Protein AF-A0A519QZ39-F1 (afdb_monomer_lite)

Secondary structure (DSSP, 8-state):
-------EETTEEB----EEESSTTSSGGGTS-SSHHHHHTEE-EEE-----TTT-------EEESSEE--HHHHHHHTS--HHHHH--TT-SS-B-STTHHHH--EETTEE--EEEEEE-SSTTEEEEE-TT--EEEEEEESSSSS---EEE-EE-EE---

Foldseek 3Di:
DFDFQFQDDPFKTKGWAKDFDPDDPDPCPVVDDPDPVQVVQQDKDWADQCAQQVQRHHGDDIDIDSKFFAAPVRLCPRQDPPPVCSNDVDPPDFWDDDPSQVSQWHDDPNATWKEFGSHAANDNQFGWIQGSSSIGRRNGDGVDDPPHDGGIYIMITIGGPD

Structure (mmCIF, N/CA/C/O backbone):
data_AF-A0A519QZ39-F1
#
_entry.id   AF-A0A519QZ39-F1
#
loop_
_atom_site.group_PDB
_atom_site.id
_atom_site.type_symbol
_atom_site.label_atom_id
_atom_site.label_alt_id
_atom_site.label_comp_id
_atom_site.label_asym_id
_atom_site.label_entity_id
_atom_site.label_seq_id
_atom_sit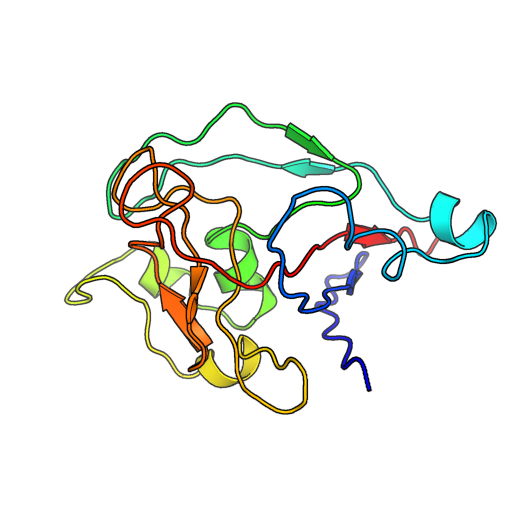e.pdbx_PDB_ins_code
_atom_site.Cartn_x
_atom_site.Cartn_y
_atom_site.Cartn_z
_atom_site.occupancy
_atom_site.B_iso_or_equiv
_atom_site.auth_seq_id
_atom_site.auth_comp_id
_atom_site.auth_asym_id
_atom_site.auth_atom_id
_atom_site.pdbx_PDB_model_num
ATOM 1 N N . MET A 1 1 ? -13.665 -18.867 1.106 1.00 26.75 1 MET A N 1
ATOM 2 C CA . MET A 1 1 ? -13.008 -19.044 2.419 1.00 26.75 1 MET A CA 1
ATOM 3 C C . MET A 1 1 ? -12.045 -17.879 2.610 1.00 26.75 1 MET A C 1
ATOM 5 O O . MET A 1 1 ? -11.097 -17.764 1.843 1.00 26.75 1 MET A O 1
ATOM 9 N N . TYR A 1 2 ? -12.358 -16.951 3.517 1.00 28.66 2 TYR A N 1
ATOM 10 C CA . TYR A 1 2 ? -11.566 -15.738 3.740 1.00 28.66 2 TYR A CA 1
ATOM 11 C C . TYR A 1 2 ? -10.247 -16.119 4.423 1.00 28.66 2 TYR A C 1
ATOM 13 O O . TYR A 1 2 ? -10.259 -16.629 5.539 1.00 28.66 2 TYR A O 1
ATOM 21 N N . ARG A 1 3 ? -9.110 -15.943 3.739 1.00 28.89 3 ARG A N 1
ATOM 22 C CA . ARG A 1 3 ? -7.790 -16.112 4.360 1.00 28.89 3 ARG A CA 1
ATOM 23 C C . ARG A 1 3 ? -7.435 -14.812 5.072 1.00 28.89 3 ARG A C 1
ATOM 25 O O . ARG A 1 3 ? -7.145 -13.813 4.421 1.00 28.89 3 ARG A O 1
ATOM 32 N N . TYR A 1 4 ? -7.497 -14.834 6.399 1.00 36.38 4 TYR A N 1
ATOM 33 C CA . TYR A 1 4 ? -6.949 -13.776 7.237 1.00 36.38 4 TYR A CA 1
ATOM 34 C C . TYR A 1 4 ? -5.428 -13.802 7.105 1.00 36.38 4 TYR A C 1
ATOM 36 O O . TYR A 1 4 ? -4.811 -14.849 7.283 1.00 36.38 4 TYR A O 1
ATOM 44 N N . GLN A 1 5 ? -4.829 -12.661 6.785 1.00 42.69 5 GLN A N 1
ATOM 45 C CA . GLN A 1 5 ? -3.386 -12.488 6.872 1.00 42.69 5 GLN A CA 1
ATOM 46 C C . GLN A 1 5 ? -3.143 -11.490 7.991 1.00 42.69 5 GLN A C 1
ATOM 48 O O . GLN A 1 5 ? -3.374 -10.294 7.822 1.00 42.69 5 GLN A O 1
ATOM 53 N N . ALA A 1 6 ? -2.802 -12.034 9.155 1.00 40.59 6 ALA A N 1
ATOM 54 C CA . ALA A 1 6 ? -2.455 -11.278 10.339 1.00 40.59 6 ALA A CA 1
ATOM 55 C C . ALA A 1 6 ? -0.980 -10.889 10.239 1.00 40.59 6 ALA A C 1
ATOM 57 O O . ALA A 1 6 ? -0.111 -11.757 10.255 1.00 40.59 6 ALA A O 1
ATOM 58 N N . PHE A 1 7 ? -0.698 -9.593 10.138 1.00 43.94 7 PHE A N 1
ATOM 59 C CA . PHE A 1 7 ? 0.591 -9.074 10.579 1.00 43.94 7 PHE A CA 1
ATOM 60 C C . PHE A 1 7 ? 0.476 -8.801 12.076 1.00 43.94 7 PHE A C 1
ATOM 62 O O . PHE A 1 7 ? -0.359 -7.997 12.499 1.00 43.94 7 PHE A O 1
ATOM 69 N N . THR A 1 8 ? 1.259 -9.527 12.865 1.00 38.72 8 THR A N 1
ATOM 70 C CA . THR A 1 8 ? 1.384 -9.350 14.311 1.00 38.72 8 THR A CA 1
ATOM 71 C C . THR A 1 8 ? 2.668 -8.587 14.598 1.00 38.72 8 THR A C 1
ATOM 73 O O . THR A 1 8 ? 3.756 -9.131 14.430 1.00 38.72 8 THR A O 1
ATOM 76 N N . ASN A 1 9 ? 2.542 -7.348 15.067 1.00 36.69 9 ASN A N 1
ATOM 77 C CA . ASN A 1 9 ? 3.573 -6.734 15.907 1.00 36.69 9 ASN A CA 1
ATOM 78 C C . ASN A 1 9 ? 3.072 -6.794 17.361 1.00 36.69 9 ASN A C 1
ATOM 80 O O . ASN A 1 9 ? 1.873 -6.983 17.564 1.00 36.69 9 ASN A O 1
ATOM 84 N N . SER A 1 10 ? 3.960 -6.673 18.348 1.00 37.91 10 SER A N 1
ATOM 85 C CA . SER A 1 10 ? 3.841 -7.084 19.763 1.00 37.91 10 SER A CA 1
ATOM 86 C C . SER A 1 10 ? 2.544 -6.745 20.523 1.00 37.91 10 SER A C 1
ATOM 88 O O . SER A 1 10 ? 2.352 -7.274 21.612 1.00 37.91 10 SER A O 1
ATOM 90 N N . LEU A 1 11 ? 1.640 -5.923 19.973 1.00 32.03 11 LEU A N 1
ATOM 91 C CA . LEU A 1 11 ? 0.342 -5.569 20.558 1.00 32.03 11 LEU A CA 1
ATOM 92 C C . LEU A 1 11 ? -0.831 -5.448 19.556 1.00 32.03 11 LEU A C 1
ATOM 94 O O . LEU A 1 11 ? -1.903 -5.002 19.961 1.00 32.03 11 LEU A O 1
ATOM 98 N N . LYS A 1 12 ? -0.678 -5.760 18.253 1.00 30.84 12 LYS A N 1
ATOM 99 C CA . LYS A 1 12 ? -1.738 -5.478 17.259 1.00 30.84 12 LYS A CA 1
ATOM 100 C C . LYS A 1 12 ? -1.788 -6.460 16.074 1.00 30.84 12 LYS A C 1
ATOM 102 O O . LYS A 1 12 ? -0.751 -6.855 15.552 1.00 30.84 12 LYS A O 1
ATOM 107 N N . THR A 1 13 ? -3.005 -6.801 15.624 1.00 37.31 13 THR A N 1
ATOM 108 C CA . THR A 1 13 ? -3.283 -7.629 14.427 1.00 37.31 13 THR A CA 1
ATOM 109 C C . THR A 1 13 ? -4.041 -6.825 13.375 1.00 37.31 13 THR A C 1
ATOM 111 O O . THR A 1 13 ? -5.074 -6.238 13.695 1.00 37.31 13 THR A O 1
ATOM 114 N N . ILE A 1 14 ? -3.568 -6.843 12.126 1.00 40.22 14 ILE A N 1
ATOM 115 C CA . ILE A 1 14 ? -4.312 -6.331 10.968 1.00 40.22 14 ILE A CA 1
ATOM 116 C C . ILE A 1 14 ? -5.184 -7.435 10.355 1.00 40.22 14 ILE A C 1
ATOM 118 O O . ILE A 1 14 ? -4.691 -8.486 9.951 1.00 40.22 14 ILE A O 1
ATOM 122 N N . CYS A 1 15 ? -6.493 -7.206 10.256 1.00 45.22 15 CYS A N 1
ATOM 123 C CA . CYS A 1 15 ? -7.402 -8.068 9.494 1.00 45.22 15 CYS A CA 1
ATOM 124 C C . CYS A 1 15 ? -7.683 -7.433 8.136 1.00 45.22 15 CYS A C 1
ATOM 126 O O . CYS A 1 15 ? -7.937 -6.237 8.078 1.00 45.22 15 CYS A O 1
ATOM 128 N N . SER A 1 16 ? -7.658 -8.208 7.047 1.00 41.50 16 SER A N 1
ATOM 129 C CA . SER A 1 16 ? -7.882 -7.656 5.711 1.00 41.50 16 SER A CA 1
ATOM 130 C C . SER A 1 16 ? -8.617 -8.610 4.766 1.00 41.50 16 SER A C 1
ATOM 132 O O . SER A 1 16 ? -8.259 -9.780 4.666 1.00 41.50 16 SER A O 1
ATOM 134 N N . VAL A 1 17 ? -9.670 -8.130 4.087 1.00 44.53 17 VAL A N 1
ATOM 135 C CA . VAL A 1 17 ? -10.524 -8.941 3.190 1.00 44.53 17 VAL A CA 1
ATOM 136 C C . VAL A 1 17 ? -10.717 -8.245 1.849 1.00 44.53 17 VAL A C 1
ATOM 138 O O . VAL A 1 17 ? -11.106 -7.082 1.796 1.00 44.53 17 VAL A O 1
ATOM 141 N N . THR A 1 18 ? -10.475 -8.976 0.762 1.00 41.31 18 THR A N 1
ATOM 142 C CA . THR A 1 18 ? -10.685 -8.511 -0.614 1.00 41.31 18 THR A CA 1
ATOM 143 C C . THR A 1 18 ? -12.162 -8.465 -0.955 1.00 41.31 18 THR A C 1
ATOM 145 O O . THR A 1 18 ? -12.872 -9.464 -0.847 1.00 41.31 18 THR A O 1
ATOM 148 N N . THR A 1 19 ? -12.616 -7.315 -1.431 1.00 41.97 19 THR A N 1
ATOM 149 C CA . THR A 1 19 ? -13.993 -7.115 -1.878 1.00 41.97 19 THR A CA 1
ATOM 150 C C . THR A 1 19 ? -14.021 -6.247 -3.128 1.00 41.97 19 THR A C 1
ATOM 152 O O . THR A 1 19 ? -13.349 -5.222 -3.180 1.00 41.97 19 THR A O 1
ATOM 155 N N . VAL A 1 20 ? -14.766 -6.645 -4.159 1.00 39.00 20 VAL A N 1
ATOM 156 C CA . VAL A 1 20 ? -14.941 -5.825 -5.368 1.00 39.00 20 VAL A CA 1
ATOM 157 C C . VAL A 1 20 ? -15.962 -4.730 -5.062 1.00 39.00 20 VAL A C 1
ATOM 159 O O . VAL A 1 20 ? -17.061 -5.027 -4.600 1.00 39.00 20 VAL A O 1
ATOM 162 N N . CYS A 1 21 ? -15.604 -3.464 -5.289 1.00 41.59 21 CYS A N 1
ATOM 163 C CA . CYS A 1 21 ? -16.462 -2.328 -4.959 1.00 41.59 21 CYS A CA 1
ATOM 164 C C . CYS A 1 21 ? -16.835 -1.538 -6.222 1.00 41.59 21 CYS A C 1
ATOM 166 O O . CYS A 1 21 ? -15.987 -0.881 -6.827 1.00 41.59 21 CYS A O 1
ATOM 168 N N . THR A 1 22 ? -18.112 -1.585 -6.615 1.00 37.72 22 THR A N 1
ATOM 169 C CA . THR A 1 22 ? -18.715 -0.677 -7.612 1.00 37.72 22 THR A CA 1
ATOM 170 C C . THR A 1 22 ? -19.378 0.548 -6.967 1.00 37.72 22 THR A C 1
ATOM 172 O O . THR A 1 22 ? -19.541 1.563 -7.645 1.00 37.72 22 THR A O 1
ATOM 175 N N . THR A 1 23 ? -19.673 0.516 -5.660 1.00 34.16 23 THR A N 1
ATOM 176 C CA . THR A 1 23 ? -20.186 1.647 -4.864 1.00 34.16 23 THR A CA 1
ATOM 177 C C . THR A 1 23 ? -19.770 1.537 -3.389 1.00 34.16 23 THR A C 1
ATOM 179 O O . THR A 1 23 ? -19.870 0.486 -2.762 1.00 34.16 23 THR A O 1
ATOM 182 N N . GLN A 1 24 ? -19.321 2.665 -2.830 1.00 41.09 24 GLN A N 1
ATOM 183 C CA . GLN A 1 24 ? -18.634 2.841 -1.537 1.00 41.09 24 GLN A CA 1
ATOM 184 C C . GLN A 1 24 ? -19.364 2.301 -0.285 1.00 41.09 24 GLN A C 1
ATOM 186 O O . GLN A 1 24 ? -18.758 2.222 0.779 1.00 41.09 24 GLN A O 1
ATOM 191 N N . SER A 1 25 ? -20.646 1.938 -0.376 1.00 32.47 25 SER A N 1
ATOM 192 C CA . SER A 1 25 ? -21.514 1.686 0.784 1.00 32.47 25 SER A CA 1
ATOM 193 C C . SER A 1 25 ? -21.834 0.213 1.066 1.00 32.47 25 SER A C 1
ATOM 195 O O . SER A 1 25 ? -22.210 -0.116 2.191 1.00 32.47 25 SER A O 1
ATOM 197 N N . MET A 1 26 ? -21.701 -0.697 0.095 1.00 29.81 26 MET A N 1
ATOM 198 C CA . MET A 1 26 ? -22.342 -2.022 0.200 1.00 29.81 26 MET A CA 1
ATOM 199 C C . MET A 1 26 ? -21.486 -3.132 0.826 1.00 29.81 26 MET A C 1
ATOM 201 O O . MET A 1 26 ? -21.979 -4.226 1.079 1.00 29.81 26 MET A O 1
ATOM 205 N N . VAL A 1 27 ? -20.213 -2.865 1.107 1.00 40.97 27 VAL A N 1
ATOM 206 C CA . VAL A 1 27 ? -19.217 -3.937 1.242 1.00 40.97 27 VAL A CA 1
ATOM 207 C C . VAL A 1 27 ? -1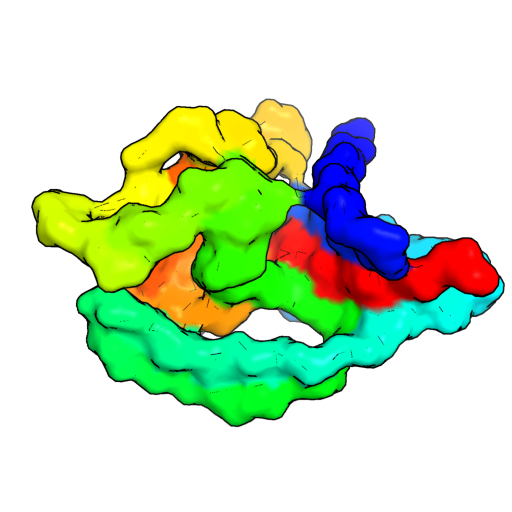8.651 -4.105 2.658 1.00 40.97 27 VAL A C 1
ATOM 209 O O . VAL A 1 27 ? -18.192 -5.185 3.018 1.00 40.97 27 VAL A O 1
ATOM 212 N N . LEU A 1 28 ? -18.753 -3.088 3.515 1.00 41.06 28 LEU A N 1
ATOM 213 C CA . LEU A 1 28 ? -18.216 -3.175 4.877 1.00 41.06 28 LEU A CA 1
ATOM 214 C C . LEU A 1 28 ? -19.081 -4.043 5.810 1.00 41.06 28 LEU A C 1
ATOM 216 O O . LEU A 1 28 ? -18.552 -4.623 6.749 1.00 41.06 28 LEU A O 1
ATOM 220 N N . LYS A 1 29 ? -20.390 -4.197 5.548 1.00 36.06 29 LYS A N 1
ATOM 221 C CA . LYS A 1 29 ? -21.330 -4.892 6.457 1.00 36.06 29 LYS A CA 1
ATOM 222 C C . LYS A 1 29 ? -20.959 -6.351 6.761 1.00 36.06 29 LYS A C 1
ATOM 224 O O . LYS A 1 29 ? -21.182 -6.787 7.882 1.00 36.06 29 LYS A O 1
ATOM 229 N N . ASN A 1 30 ? -20.344 -7.065 5.816 1.00 45.38 30 ASN A N 1
ATOM 230 C CA . ASN A 1 30 ? -19.933 -8.465 6.000 1.00 45.38 30 ASN A CA 1
ATOM 231 C C . ASN A 1 30 ? -18.522 -8.627 6.597 1.00 45.38 30 ASN A C 1
ATOM 233 O O . ASN A 1 30 ? -18.075 -9.753 6.792 1.00 45.38 30 ASN A O 1
ATOM 237 N N . PHE A 1 31 ? -17.811 -7.523 6.849 1.00 53.41 31 PHE A N 1
ATOM 238 C CA . PHE A 1 31 ? -16.444 -7.516 7.379 1.00 53.41 31 PHE A CA 1
ATOM 239 C C . PHE A 1 31 ? -16.392 -7.280 8.894 1.00 53.41 31 PHE A C 1
ATOM 241 O O . PHE A 1 31 ? -15.359 -7.503 9.522 1.00 53.41 31 PHE A O 1
ATOM 248 N N . PHE A 1 32 ? -17.494 -6.822 9.488 1.00 55.97 32 PHE A N 1
ATOM 249 C CA . PHE A 1 32 ? -17.524 -6.514 10.907 1.00 55.97 32 PHE A CA 1
ATOM 250 C C . PHE A 1 32 ? -17.690 -7.770 11.754 1.00 55.97 32 PHE A C 1
ATOM 252 O O . PHE A 1 32 ? -18.485 -8.648 11.406 1.00 55.97 32 PHE A O 1
ATOM 259 N N . PRO A 1 33 ? -17.046 -7.800 12.928 1.00 58.25 33 PRO A N 1
ATOM 260 C CA . PRO A 1 33 ? -17.512 -8.651 14.000 1.00 58.25 33 PRO A CA 1
ATOM 261 C C . PRO A 1 33 ? -18.989 -8.343 14.258 1.00 58.25 33 PRO A C 1
ATOM 263 O O . PRO A 1 33 ? -19.376 -7.181 14.414 1.00 58.25 33 PRO A O 1
ATOM 266 N N . TYR A 1 34 ? -19.842 -9.362 14.227 1.00 59.50 34 TYR A N 1
ATOM 267 C CA . TYR A 1 34 ? -21.281 -9.159 14.404 1.00 59.50 34 TYR A CA 1
ATOM 268 C C . TYR A 1 34 ? -21.627 -8.869 15.863 1.00 59.50 34 TYR A C 1
ATOM 270 O O . TYR A 1 34 ? -22.632 -8.208 16.133 1.00 59.50 34 TYR A O 1
ATOM 278 N N . ARG A 1 35 ? -20.780 -9.315 16.798 1.00 68.62 35 ARG A N 1
ATOM 279 C CA . ARG A 1 35 ? -21.007 -9.131 18.224 1.00 68.62 35 ARG A CA 1
ATOM 280 C C . ARG A 1 35 ? -20.461 -7.786 18.709 1.00 68.62 35 ARG A C 1
ATOM 282 O O . ARG A 1 35 ? -19.410 -7.310 18.279 1.00 68.62 35 ARG A O 1
ATOM 289 N N . GLN A 1 36 ? -21.210 -7.152 19.606 1.00 73.06 36 GLN A N 1
ATOM 290 C CA . GLN A 1 36 ? -20.909 -5.809 20.105 1.00 73.06 36 GLN A CA 1
ATOM 291 C C . GLN A 1 36 ? -19.606 -5.757 20.923 1.00 73.06 36 GLN A C 1
ATOM 293 O O . GLN A 1 36 ? -18.886 -4.763 20.861 1.00 73.06 36 GLN A O 1
ATOM 298 N N . ASP A 1 37 ? -19.285 -6.836 21.638 1.00 76.12 37 ASP A N 1
ATOM 299 C CA . ASP A 1 37 ? -18.037 -7.024 22.387 1.00 76.12 37 ASP A CA 1
ATOM 300 C C . ASP A 1 37 ? -16.810 -7.068 21.467 1.00 76.12 37 ASP A C 1
ATOM 302 O O . ASP A 1 37 ? -15.777 -6.484 21.779 1.00 76.12 37 ASP A O 1
ATOM 306 N N . GLU A 1 38 ? -16.922 -7.699 20.302 1.00 73.81 38 GLU A N 1
ATOM 307 C CA . GLU A 1 38 ? -15.846 -7.727 19.313 1.00 73.81 38 GLU A CA 1
ATOM 308 C C . GLU A 1 38 ? -15.680 -6.376 18.598 1.00 73.81 38 GLU A C 1
ATOM 310 O O . GLU A 1 38 ? -14.556 -5.948 18.340 1.00 73.81 38 GLU A O 1
ATOM 315 N N . LYS A 1 39 ? -16.779 -5.657 18.325 1.00 77.56 39 LYS A N 1
ATOM 316 C CA . LYS A 1 39 ? -16.709 -4.288 17.781 1.00 77.56 39 LYS A CA 1
ATOM 317 C C . LYS A 1 39 ? -16.036 -3.319 18.749 1.00 77.56 39 LYS A C 1
ATOM 319 O O . LYS A 1 39 ? -15.272 -2.467 18.306 1.00 77.56 39 LYS A O 1
ATOM 324 N N . ALA A 1 40 ? -16.288 -3.463 20.052 1.00 82.88 40 ALA A N 1
ATOM 325 C CA . ALA A 1 40 ? -15.683 -2.628 21.089 1.00 82.88 40 ALA A CA 1
ATOM 326 C C . ALA A 1 40 ? -14.151 -2.769 21.165 1.00 82.88 40 ALA A C 1
ATOM 328 O O . ALA A 1 40 ? -13.477 -1.874 21.668 1.00 82.88 40 ALA A O 1
ATOM 329 N N . LYS A 1 41 ? -13.590 -3.861 20.628 1.00 83.88 41 LYS A N 1
ATOM 330 C CA . LYS A 1 41 ? -12.139 -4.081 20.547 1.00 83.88 41 LYS A CA 1
ATOM 331 C C . LYS A 1 41 ? -11.478 -3.353 19.376 1.00 83.88 41 LYS A C 1
ATOM 333 O O . LYS A 1 41 ? -10.253 -3.297 19.333 1.00 83.88 41 LYS A O 1
ATOM 338 N N . ILE A 1 42 ? -12.239 -2.806 18.425 1.00 84.12 42 ILE A N 1
ATOM 339 C CA . ILE A 1 42 ? -11.671 -2.073 17.288 1.00 84.12 42 ILE A CA 1
ATOM 340 C C . ILE A 1 42 ? -11.259 -0.677 17.744 1.00 84.12 42 ILE A C 1
ATOM 342 O O . ILE A 1 42 ? -12.101 0.170 18.048 1.00 84.12 42 ILE A O 1
ATOM 346 N N . ILE A 1 43 ? -9.957 -0.412 17.736 1.00 86.19 43 ILE A N 1
ATOM 347 C CA . ILE A 1 43 ? -9.428 0.875 18.184 1.00 86.19 43 ILE A CA 1
ATOM 348 C C . ILE A 1 43 ? -9.368 1.892 17.053 1.00 86.19 43 ILE A C 1
ATOM 350 O O . ILE A 1 43 ? -9.189 1.559 15.882 1.00 86.19 43 ILE A O 1
ATOM 354 N N . THR A 1 44 ? -9.486 3.157 17.433 1.00 89.81 44 THR A N 1
ATOM 355 C CA . THR A 1 44 ? -9.247 4.288 16.547 1.00 89.81 44 THR A CA 1
ATOM 356 C C . THR A 1 44 ? -7.749 4.461 16.305 1.00 89.81 44 THR A C 1
ATOM 358 O O . THR A 1 44 ? -6.951 4.366 17.240 1.00 89.81 44 THR A O 1
ATOM 361 N N . VAL A 1 45 ? -7.361 4.768 15.067 1.00 90.06 45 VAL A N 1
ATOM 362 C CA . VAL A 1 45 ? -5.982 5.114 14.713 1.00 90.06 45 VAL A CA 1
ATOM 363 C C . VAL A 1 45 ? -5.891 6.392 13.902 1.00 90.06 45 VAL A C 1
ATOM 365 O O . VAL A 1 45 ? -6.763 6.696 13.093 1.00 90.06 45 VAL A O 1
ATOM 368 N N . THR A 1 46 ? -4.798 7.123 14.107 1.00 95.50 46 THR A N 1
ATOM 369 C CA . THR A 1 46 ? -4.432 8.260 13.264 1.00 95.50 46 THR A CA 1
ATOM 370 C C . THR A 1 46 ? -3.611 7.766 12.077 1.00 95.50 46 THR A C 1
ATOM 372 O O . THR A 1 46 ? -2.479 7.314 12.245 1.00 95.50 46 THR A O 1
ATOM 375 N N . ASN A 1 47 ? -4.173 7.877 10.878 1.00 94.88 47 ASN A N 1
ATOM 376 C CA . ASN A 1 47 ? -3.551 7.483 9.622 1.00 94.88 47 ASN A CA 1
ATOM 377 C C . ASN A 1 47 ? -2.798 8.664 9.007 1.00 94.88 47 ASN A C 1
ATOM 379 O O . ASN A 1 47 ? -3.399 9.675 8.640 1.00 94.88 47 ASN A O 1
ATOM 383 N N . LYS A 1 48 ? -1.477 8.514 8.855 1.00 96.12 48 LYS A N 1
ATOM 384 C CA . LYS A 1 48 ? -0.620 9.518 8.211 1.00 96.12 48 LYS A CA 1
ATOM 385 C C . LYS A 1 48 ? -0.751 9.476 6.699 1.00 96.12 48 LYS A C 1
ATOM 387 O O . LYS A 1 48 ? -0.301 8.510 6.082 1.00 96.12 48 LYS A O 1
ATOM 392 N N . ASN A 1 49 ? -1.342 10.495 6.083 1.00 94.00 49 ASN A N 1
ATOM 393 C CA . ASN A 1 49 ? -1.569 10.529 4.633 1.00 94.00 49 ASN A CA 1
ATOM 394 C C . ASN A 1 49 ? -0.391 11.183 3.906 1.00 94.00 49 ASN A C 1
ATOM 396 O O . ASN A 1 49 ? -0.492 12.286 3.382 1.00 94.00 49 ASN A O 1
ATOM 400 N N . LEU A 1 50 ? 0.736 10.469 3.883 1.00 96.50 50 LEU A N 1
ATOM 401 C CA . LEU A 1 50 ? 1.972 10.928 3.254 1.00 96.50 50 LEU A CA 1
ATOM 402 C C . LEU A 1 50 ? 1.826 11.131 1.740 1.00 96.50 50 LEU A C 1
ATOM 404 O O . LEU A 1 50 ? 1.029 10.472 1.061 1.00 96.50 50 LEU A O 1
ATOM 408 N N . ASP A 1 51 ? 2.658 12.029 1.218 1.00 97.38 51 ASP A N 1
ATOM 409 C CA . ASP A 1 51 ? 2.858 12.209 -0.215 1.00 97.38 51 ASP A CA 1
ATOM 410 C C . ASP A 1 51 ? 3.348 10.909 -0.868 1.00 97.38 51 ASP A C 1
ATOM 412 O O . ASP A 1 51 ? 4.032 10.090 -0.254 1.00 97.38 51 ASP A O 1
ATOM 416 N N . ASN A 1 52 ? 3.060 10.735 -2.158 1.00 97.06 52 ASN A N 1
ATOM 417 C CA . ASN A 1 52 ? 3.690 9.668 -2.926 1.00 97.06 52 ASN A CA 1
ATOM 418 C C . ASN A 1 52 ? 5.163 10.019 -3.163 1.00 97.06 52 ASN A C 1
ATOM 420 O O . ASN A 1 52 ? 5.464 10.941 -3.920 1.00 97.06 52 ASN A O 1
ATOM 424 N N . GLN A 1 53 ? 6.084 9.268 -2.573 1.00 93.19 53 GLN A N 1
ATOM 425 C CA . GLN A 1 53 ? 7.519 9.550 -2.660 1.00 93.19 53 GLN A CA 1
ATOM 426 C C . GLN A 1 53 ? 8.135 9.453 -4.061 1.00 93.19 53 GLN A C 1
ATOM 428 O O . GLN A 1 53 ? 9.129 10.123 -4.328 1.00 93.19 53 GLN A O 1
ATOM 433 N N . TRP A 1 54 ? 7.556 8.682 -4.985 1.00 96.38 54 TRP A N 1
ATOM 434 C CA . TRP A 1 54 ? 8.086 8.580 -6.353 1.00 96.38 54 TRP A CA 1
ATOM 435 C C . TRP A 1 54 ? 7.653 9.745 -7.231 1.00 96.38 54 TRP A C 1
ATOM 437 O O . TRP A 1 54 ? 8.373 10.139 -8.147 1.00 96.38 54 TRP A O 1
ATOM 447 N N . PHE A 1 55 ? 6.468 10.290 -6.962 1.00 94.56 55 PHE A N 1
ATOM 448 C CA . PHE A 1 55 ? 5.814 11.254 -7.847 1.00 94.56 55 PHE A CA 1
ATOM 449 C C . PHE A 1 55 ? 5.589 12.621 -7.214 1.00 94.56 55 PHE A C 1
ATOM 451 O O . PHE A 1 55 ? 5.158 13.548 -7.895 1.00 94.56 55 PHE A O 1
ATOM 458 N N . LYS A 1 56 ? 5.881 12.754 -5.917 1.00 93.31 56 LYS A N 1
ATOM 459 C CA . LYS A 1 56 ? 5.640 13.949 -5.099 1.00 93.31 56 LYS A CA 1
ATOM 460 C C . LYS A 1 56 ? 4.174 14.402 -5.119 1.00 93.31 56 LYS A C 1
ATOM 462 O O . LYS A 1 56 ? 3.870 15.553 -4.799 1.00 93.31 56 LYS A O 1
ATOM 467 N N . THR A 1 57 ? 3.254 13.510 -5.499 1.00 95.81 57 THR A N 1
ATOM 468 C CA . THR A 1 57 ? 1.816 13.766 -5.435 1.00 95.81 57 THR A CA 1
ATOM 469 C C . THR A 1 57 ? 1.439 13.966 -3.986 1.00 95.81 57 THR A C 1
ATOM 471 O O . THR A 1 57 ? 1.674 13.078 -3.165 1.00 95.81 57 THR A O 1
ATOM 474 N N . LYS A 1 58 ? 0.848 15.124 -3.690 1.00 96.81 58 LYS A N 1
ATOM 475 C CA . LYS A 1 58 ? 0.466 15.455 -2.327 1.00 96.81 58 LYS A CA 1
ATOM 476 C C . LYS A 1 58 ? -0.547 14.467 -1.775 1.00 96.81 58 LYS A C 1
ATOM 478 O O . LYS A 1 58 ? -1.536 14.150 -2.443 1.00 96.81 58 LYS A O 1
ATOM 483 N N . GLY A 1 59 ? -0.269 14.001 -0.567 1.00 94.19 59 GLY A N 1
ATOM 484 C CA . GLY A 1 59 ? -1.253 13.340 0.264 1.00 94.19 59 GLY A CA 1
ATOM 485 C C . GLY A 1 59 ? -2.354 14.310 0.689 1.00 94.19 59 GLY A C 1
ATOM 486 O O . GLY A 1 59 ? -2.327 15.507 0.386 1.00 94.19 59 GLY A O 1
ATOM 487 N N . GLY A 1 60 ? -3.365 13.763 1.354 1.00 91.88 60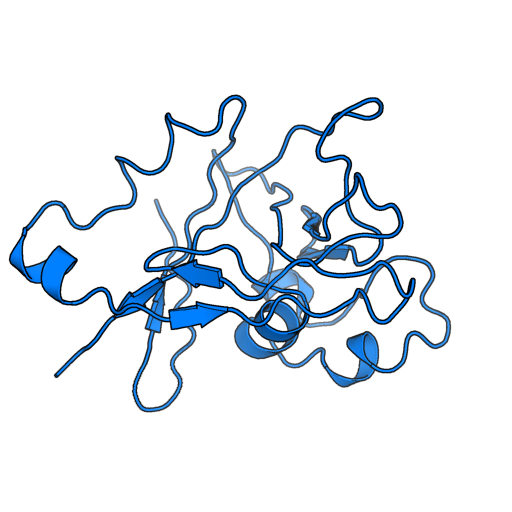 GLY A N 1
ATOM 488 C CA . GLY A 1 60 ? -4.402 14.552 2.011 1.00 91.88 60 GLY A CA 1
ATOM 489 C C . GLY A 1 60 ? -4.043 14.854 3.463 1.00 91.88 60 GLY A C 1
ATOM 490 O O . GLY A 1 60 ? -2.966 14.513 3.940 1.00 91.88 60 GLY A O 1
ATOM 491 N N . ASN A 1 61 ? -4.991 15.447 4.183 1.00 96.12 61 ASN A N 1
ATOM 492 C CA . ASN A 1 61 ? -4.882 15.582 5.632 1.00 96.12 61 ASN A CA 1
ATOM 493 C C . ASN A 1 61 ? -4.849 14.201 6.290 1.00 96.12 61 ASN A C 1
ATOM 495 O O . ASN A 1 61 ? -5.482 13.265 5.796 1.00 96.12 61 ASN A O 1
ATOM 499 N N . ASP A 1 62 ? -4.157 14.092 7.419 1.00 97.06 62 ASP A N 1
ATOM 500 C CA . ASP A 1 62 ? -4.249 12.914 8.276 1.00 97.06 62 ASP A CA 1
ATOM 501 C C . ASP A 1 62 ? -5.705 12.659 8.685 1.00 97.06 62 ASP A C 1
ATOM 503 O O . ASP A 1 62 ? -6.495 13.593 8.854 1.00 97.06 62 ASP A O 1
ATOM 507 N N . THR A 1 63 ? -6.055 11.387 8.841 1.00 93.69 63 THR A N 1
ATOM 508 C CA . THR A 1 63 ? -7.404 10.965 9.230 1.00 93.69 63 THR A CA 1
ATOM 509 C C . THR A 1 63 ? -7.369 10.160 10.516 1.00 93.69 63 THR A C 1
ATOM 511 O O . THR A 1 63 ? -6.333 9.625 10.909 1.00 93.69 63 THR A O 1
ATOM 514 N N . THR A 1 64 ? -8.509 10.084 11.189 1.00 94.56 64 THR A N 1
ATOM 515 C CA . THR A 1 64 ? -8.688 9.310 12.413 1.00 94.56 64 THR A CA 1
ATOM 516 C C . THR A 1 64 ? -9.793 8.299 12.150 1.00 94.56 64 THR A C 1
ATOM 518 O O . THR A 1 64 ? -10.959 8.671 12.054 1.00 94.56 64 THR A O 1
ATOM 521 N N . ASP A 1 65 ? -9.419 7.031 11.990 1.00 89.50 65 ASP A N 1
ATOM 522 C CA . ASP A 1 65 ? -10.312 5.986 11.491 1.00 89.50 65 ASP A CA 1
ATOM 523 C C . ASP A 1 65 ? -10.272 4.744 12.389 1.00 89.50 65 ASP A C 1
ATOM 525 O O . ASP A 1 65 ? -9.235 4.392 12.946 1.00 89.50 65 ASP A O 1
ATOM 529 N N . HIS A 1 66 ? -11.394 4.032 12.493 1.00 86.69 66 HIS A N 1
ATOM 530 C CA . HIS A 1 66 ? -11.415 2.665 13.036 1.00 86.69 66 HIS A CA 1
ATOM 531 C C . HIS A 1 66 ? -11.056 1.625 11.970 1.00 86.69 66 HIS A C 1
ATOM 533 O O . HIS A 1 66 ? -10.467 0.590 12.269 1.00 86.69 66 HIS A O 1
ATOM 539 N N . ILE A 1 67 ? -11.436 1.901 10.719 1.00 84.88 67 ILE A N 1
ATOM 540 C CA . ILE A 1 67 ? -11.196 1.050 9.555 1.00 84.88 67 ILE A CA 1
ATOM 541 C C . ILE A 1 67 ? -10.613 1.918 8.454 1.00 84.88 67 ILE A C 1
ATOM 543 O O . ILE A 1 67 ? -11.169 2.960 8.122 1.00 84.88 67 ILE A O 1
ATOM 547 N N . PHE A 1 68 ? -9.525 1.460 7.858 1.00 88.25 68 PHE A N 1
ATOM 548 C CA . PHE A 1 68 ? -8.768 2.214 6.870 1.00 88.25 68 PHE A CA 1
ATOM 549 C C . PHE A 1 68 ? -8.289 1.305 5.736 1.00 88.25 68 PHE A C 1
ATOM 551 O O . PHE A 1 68 ? -8.415 0.085 5.798 1.00 88.25 68 PHE A O 1
ATOM 558 N N . LEU A 1 69 ? -7.770 1.893 4.660 1.00 91.75 69 LEU A N 1
ATOM 559 C CA . LEU A 1 69 ? -6.985 1.157 3.665 1.00 91.75 69 LEU A CA 1
ATOM 560 C C . LEU A 1 69 ? -5.507 1.323 3.991 1.00 91.75 69 LEU A C 1
ATOM 562 O O . LEU A 1 69 ? -5.107 2.371 4.485 1.00 91.75 69 LEU A O 1
ATOM 566 N N . LEU A 1 70 ? -4.691 0.337 3.648 1.00 94.19 70 LEU A N 1
ATOM 567 C CA . LEU A 1 70 ? -3.250 0.449 3.847 1.00 94.19 70 LEU A CA 1
ATOM 568 C C . LEU A 1 70 ? -2.626 1.513 2.945 1.00 94.19 70 LEU A C 1
ATOM 570 O O . LEU A 1 70 ? -3.099 1.766 1.838 1.00 94.19 70 LEU A O 1
ATOM 574 N N . SER A 1 71 ? -1.564 2.141 3.422 1.00 96.69 71 SER A N 1
ATOM 575 C CA . SER A 1 71 ? -0.663 3.009 2.666 1.00 96.69 71 SER A CA 1
ATOM 576 C C . SER A 1 71 ? 0.454 2.207 1.999 1.00 96.69 71 SER A C 1
ATOM 578 O O . SER A 1 71 ? 0.581 1.001 2.199 1.00 96.69 71 SER A O 1
ATOM 580 N N . LEU A 1 72 ? 1.266 2.885 1.186 1.00 97.88 72 LEU A N 1
ATOM 581 C CA . LEU A 1 72 ? 2.492 2.324 0.620 1.00 97.88 72 LEU A CA 1
ATOM 582 C C . LEU A 1 72 ? 3.464 1.854 1.710 1.00 97.88 72 LEU A C 1
ATOM 584 O O . LEU A 1 72 ? 3.932 0.726 1.618 1.00 97.88 72 LEU A O 1
ATOM 588 N N . GLU A 1 73 ? 3.704 2.672 2.740 1.00 97.19 73 GLU A N 1
ATOM 589 C CA . GLU A 1 73 ? 4.567 2.312 3.878 1.00 97.19 73 GLU A CA 1
ATOM 590 C C . GLU A 1 73 ? 4.048 1.049 4.576 1.00 97.19 73 GLU A C 1
ATOM 592 O O . GLU A 1 73 ? 4.747 0.046 4.664 1.00 97.19 73 GLU A O 1
ATOM 597 N N . GLU A 1 74 ? 2.773 1.050 4.978 1.00 96.06 74 GLU A N 1
ATOM 598 C CA . GLU A 1 74 ? 2.172 -0.080 5.698 1.00 96.06 74 GLU A CA 1
ATOM 599 C C . GLU A 1 74 ? 2.176 -1.364 4.857 1.00 96.06 74 GLU A C 1
ATOM 601 O O . GLU A 1 74 ? 2.388 -2.449 5.388 1.00 96.06 74 GLU A O 1
ATOM 606 N N . VAL A 1 75 ? 1.965 -1.285 3.536 1.00 95.69 75 VAL A N 1
ATOM 607 C CA . VAL A 1 75 ? 1.996 -2.488 2.689 1.00 95.69 75 VAL A CA 1
ATOM 608 C C . VAL A 1 75 ? 3.412 -3.028 2.485 1.00 95.69 75 VAL A C 1
ATOM 610 O O . VAL A 1 75 ? 3.577 -4.242 2.357 1.00 95.69 75 VAL A O 1
ATOM 613 N N . CYS A 1 76 ? 4.408 -2.139 2.451 1.00 96.56 76 CYS A N 1
ATOM 614 C CA . CYS A 1 76 ? 5.823 -2.484 2.326 1.00 96.56 76 CYS A CA 1
ATOM 615 C C . CYS A 1 76 ? 6.444 -2.908 3.661 1.00 96.56 76 CYS A C 1
ATOM 617 O O . CYS A 1 76 ? 7.545 -3.442 3.659 1.00 96.56 76 CYS A O 1
ATOM 619 N N . GLU A 1 77 ? 5.747 -2.702 4.778 1.00 94.38 77 GLU A N 1
ATOM 620 C CA . GLU A 1 77 ? 6.117 -3.217 6.095 1.00 94.38 77 GLU A CA 1
ATOM 621 C C . GLU A 1 77 ? 5.401 -4.547 6.390 1.00 94.38 77 GLU A C 1
ATOM 623 O O . GLU A 1 77 ? 6.030 -5.550 6.725 1.00 94.38 77 GLU A O 1
ATOM 628 N N . TYR A 1 78 ? 4.074 -4.591 6.228 1.00 91.69 78 TYR A N 1
ATOM 629 C CA . TYR A 1 78 ? 3.254 -5.696 6.743 1.00 91.69 78 TYR A CA 1
ATOM 630 C C . TYR A 1 78 ? 3.243 -6.944 5.863 1.00 91.69 78 TYR A C 1
ATOM 632 O O . TYR A 1 78 ? 2.889 -8.025 6.331 1.00 91.69 78 TYR A O 1
ATOM 640 N N . PHE A 1 79 ? 3.601 -6.822 4.585 1.00 90.75 79 PHE A N 1
ATOM 641 C CA . PHE A 1 79 ? 3.589 -7.946 3.643 1.00 90.75 79 PHE A CA 1
ATOM 642 C C . PHE A 1 79 ? 4.991 -8.344 3.178 1.00 90.75 79 PHE A C 1
ATOM 644 O O . PHE A 1 79 ? 5.141 -8.925 2.104 1.00 90.75 79 PHE A O 1
ATOM 651 N N . GLY A 1 80 ? 5.994 -8.075 4.013 1.00 91.12 80 GLY A N 1
ATOM 652 C CA . GLY A 1 80 ? 7.407 -8.306 3.730 1.00 91.12 80 GLY A CA 1
ATOM 653 C C . GLY A 1 80 ? 8.119 -7.008 3.366 1.00 91.12 80 GLY A C 1
ATOM 654 O O . GLY A 1 80 ? 7.571 -6.179 2.633 1.00 91.12 80 GLY A O 1
ATOM 655 N N . ASP A 1 81 ? 9.332 -6.848 3.898 1.00 94.81 81 ASP A N 1
ATOM 656 C CA . ASP A 1 81 ? 10.081 -5.595 3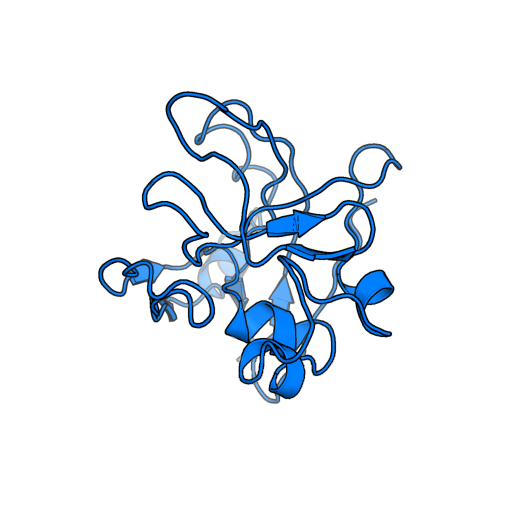.834 1.00 94.81 81 ASP A CA 1
ATOM 657 C C . ASP A 1 81 ? 10.415 -5.218 2.387 1.00 94.81 81 ASP A C 1
ATOM 659 O O . ASP A 1 81 ? 11.212 -5.862 1.706 1.00 94.81 81 ASP A O 1
ATOM 663 N N . SER A 1 82 ? 9.758 -4.162 1.919 1.00 96.38 82 SER A N 1
ATOM 664 C CA . SER A 1 82 ? 9.974 -3.553 0.606 1.00 96.38 82 SER A CA 1
ATOM 665 C C . SER A 1 82 ? 10.353 -2.069 0.743 1.00 96.38 82 SER A C 1
ATOM 667 O O . SER A 1 82 ? 10.346 -1.329 -0.246 1.00 96.38 82 SER A O 1
ATOM 669 N N . GLN A 1 83 ? 10.694 -1.620 1.960 1.00 96.25 83 GLN A N 1
ATOM 670 C CA . GLN A 1 83 ? 10.872 -0.207 2.304 1.00 96.25 83 GLN A CA 1
ATOM 671 C C . GLN A 1 83 ? 12.020 0.426 1.518 1.00 96.25 83 GLN A C 1
ATOM 673 O O . GLN A 1 83 ? 11.867 1.517 0.975 1.00 96.25 83 GLN A O 1
ATOM 678 N N . THR A 1 84 ? 13.155 -0.261 1.359 1.00 95.81 84 THR A N 1
ATOM 679 C CA . THR A 1 84 ? 14.278 0.279 0.573 1.00 95.81 84 THR A CA 1
ATOM 680 C C . THR A 1 84 ? 13.890 0.549 -0.881 1.00 95.81 84 THR A C 1
ATOM 682 O O . THR A 1 84 ? 14.247 1.596 -1.416 1.00 95.81 84 THR A O 1
ATOM 685 N N . ARG A 1 85 ? 13.131 -0.353 -1.518 1.00 96.12 85 ARG A N 1
ATOM 686 C CA . ARG A 1 85 ? 12.655 -0.172 -2.901 1.00 96.12 85 ARG A CA 1
ATOM 687 C C . ARG A 1 85 ? 11.604 0.938 -2.989 1.00 96.12 85 ARG A C 1
ATOM 689 O O . ARG A 1 85 ? 11.583 1.698 -3.950 1.00 96.12 85 ARG A O 1
ATOM 696 N N . LEU A 1 86 ? 10.763 1.077 -1.965 1.00 97.00 86 LEU A N 1
ATOM 697 C CA . LEU A 1 86 ? 9.816 2.181 -1.868 1.00 97.00 86 LEU A CA 1
ATOM 698 C C . LEU A 1 86 ? 10.565 3.525 -1.758 1.00 97.00 86 LEU A C 1
ATOM 700 O O . LEU A 1 86 ? 10.291 4.445 -2.527 1.00 97.00 86 LEU A O 1
ATOM 704 N N . HIS A 1 87 ? 11.559 3.651 -0.877 1.00 95.88 87 HIS A N 1
ATOM 705 C CA . HIS A 1 87 ? 12.325 4.893 -0.638 1.00 95.88 87 HIS A CA 1
ATOM 706 C C . HIS A 1 87 ? 13.370 5.210 -1.708 1.00 95.88 87 HIS A C 1
ATOM 708 O O . HIS A 1 87 ? 13.686 6.379 -1.929 1.00 95.88 87 HIS A O 1
ATOM 714 N N . ASN A 1 88 ? 13.836 4.206 -2.446 1.00 93.69 88 ASN A N 1
ATOM 715 C CA . ASN A 1 88 ? 14.743 4.373 -3.570 1.00 93.69 88 ASN A CA 1
ATOM 716 C C . ASN A 1 88 ? 14.176 3.708 -4.828 1.00 93.69 88 ASN A C 1
ATOM 718 O O . ASN A 1 88 ? 14.405 2.527 -5.085 1.00 93.69 88 ASN A O 1
ATOM 722 N N . LYS A 1 89 ? 13.497 4.514 -5.652 1.00 90.69 89 LYS A N 1
ATOM 723 C CA . LYS A 1 89 ? 12.925 4.081 -6.934 1.00 90.69 89 LYS A CA 1
ATOM 724 C C . LYS A 1 89 ? 13.963 3.421 -7.855 1.00 90.69 89 LYS A C 1
ATOM 726 O O . LYS A 1 89 ? 13.603 2.548 -8.640 1.00 90.69 89 LYS A O 1
ATOM 731 N N . GLY A 1 90 ? 15.236 3.833 -7.808 1.00 89.25 90 GLY A N 1
ATOM 732 C CA . GLY A 1 90 ? 16.281 3.331 -8.707 1.00 89.25 90 GLY A CA 1
ATOM 733 C C . GLY A 1 90 ? 15.822 3.273 -10.174 1.00 89.25 90 GLY A C 1
ATOM 734 O O . GLY A 1 90 ? 15.276 4.241 -10.708 1.00 89.25 90 GLY A O 1
ATOM 735 N N . ASN A 1 91 ? 15.980 2.101 -10.801 1.00 88.56 91 ASN A N 1
ATOM 736 C CA . ASN A 1 91 ? 15.559 1.830 -12.184 1.00 88.56 91 ASN A CA 1
ATOM 737 C C . ASN A 1 91 ? 14.082 1.407 -12.325 1.00 88.56 91 ASN A C 1
ATOM 739 O O . ASN A 1 91 ? 13.620 1.148 -13.437 1.00 88.56 91 ASN A O 1
ATOM 743 N N . GLN A 1 92 ? 13.321 1.322 -11.230 1.00 89.56 92 GLN A N 1
ATOM 744 C CA . GLN A 1 92 ? 11.913 0.928 -11.277 1.00 89.56 92 GLN A CA 1
ATOM 745 C C . GLN A 1 92 ? 11.109 1.979 -12.028 1.00 89.56 92 GLN A C 1
ATOM 747 O O . GLN A 1 92 ? 11.261 3.177 -11.794 1.00 89.56 92 GLN A O 1
ATOM 752 N N . THR A 1 93 ? 10.233 1.564 -12.940 1.00 86.88 93 THR A N 1
ATOM 753 C CA . THR A 1 93 ? 9.467 2.533 -13.730 1.00 86.88 93 THR A CA 1
ATOM 754 C C . THR A 1 93 ? 8.259 3.042 -12.943 1.00 86.88 93 THR A C 1
ATOM 756 O O . THR A 1 93 ? 8.159 4.241 -12.691 1.00 86.88 93 THR A O 1
ATOM 759 N N . TRP A 1 94 ? 7.370 2.137 -12.510 1.00 94.38 94 TRP A N 1
ATOM 760 C CA . TRP A 1 94 ? 6.055 2.487 -11.938 1.00 94.38 94 TRP A CA 1
ATOM 761 C C . TRP A 1 94 ? 5.583 1.583 -10.789 1.00 94.38 94 TRP A C 1
ATOM 763 O O . TRP A 1 94 ? 4.549 1.869 -10.178 1.00 94.38 94 TRP A O 1
ATOM 773 N N . LEU A 1 95 ? 6.306 0.494 -10.522 1.00 97.62 95 LEU A N 1
ATOM 774 C CA . LEU A 1 95 ? 5.977 -0.502 -9.509 1.00 97.62 95 LEU A CA 1
ATOM 775 C C . LEU A 1 95 ? 7.212 -1.056 -8.813 1.00 97.62 95 LEU A C 1
ATOM 777 O O . LEU A 1 95 ? 8.309 -1.003 -9.367 1.00 97.62 95 LEU A O 1
ATOM 781 N N . ILE A 1 96 ? 6.986 -1.626 -7.634 1.00 98.00 96 ILE A N 1
ATOM 782 C CA . ILE A 1 96 ? 7.917 -2.519 -6.954 1.00 98.00 96 ILE A CA 1
ATOM 783 C C . ILE A 1 96 ? 7.513 -3.949 -7.301 1.00 98.00 96 ILE A C 1
ATOM 785 O O . ILE A 1 96 ? 6.379 -4.362 -7.038 1.00 98.00 96 ILE A 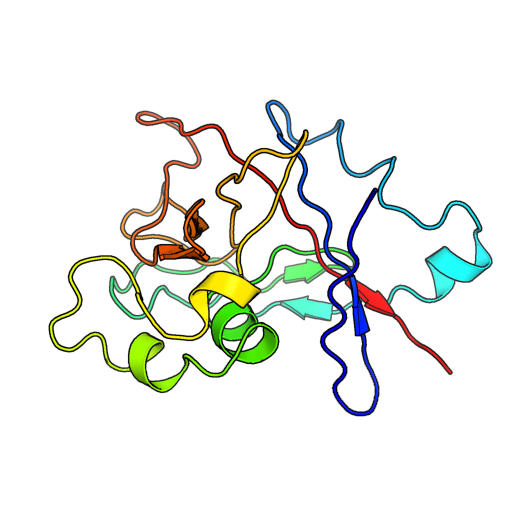O 1
ATOM 789 N N . ASP A 1 97 ? 8.448 -4.663 -7.914 1.00 96.75 97 ASP A N 1
ATOM 790 C CA . ASP A 1 97 ? 8.391 -6.093 -8.186 1.00 96.75 97 ASP A CA 1
ATOM 791 C C . ASP A 1 97 ? 9.498 -6.759 -7.372 1.00 96.75 97 ASP A C 1
ATOM 793 O O . ASP A 1 97 ? 10.672 -6.398 -7.516 1.00 96.75 97 ASP A O 1
ATOM 797 N N . ASP A 1 98 ? 9.107 -7.642 -6.457 1.00 96.44 98 ASP A N 1
ATOM 798 C CA . ASP A 1 98 ? 10.029 -8.300 -5.551 1.00 96.44 98 ASP A CA 1
ATOM 799 C C . ASP A 1 98 ? 9.534 -9.649 -5.009 1.00 96.44 98 ASP A C 1
ATOM 801 O O . ASP A 1 98 ? 8.420 -10.108 -5.264 1.00 96.44 98 ASP A O 1
ATOM 805 N N . GLU A 1 99 ? 10.388 -10.292 -4.220 1.00 97.12 99 GLU A N 1
ATOM 806 C CA . GLU A 1 99 ? 10.140 -11.565 -3.549 1.00 97.12 99 GLU A CA 1
ATOM 807 C C . GLU A 1 99 ? 8.872 -11.581 -2.672 1.00 97.12 99 GLU A C 1
ATOM 809 O O . GLU A 1 99 ? 8.270 -12.637 -2.466 1.00 97.12 99 GLU A O 1
ATOM 814 N N . ASN A 1 100 ? 8.408 -10.415 -2.217 1.00 96.75 100 ASN A N 1
ATOM 815 C CA . ASN A 1 100 ? 7.253 -10.273 -1.335 1.00 96.75 100 ASN A CA 1
ATOM 816 C C . ASN A 1 100 ? 5.917 -10.211 -2.097 1.00 96.75 100 ASN A C 1
ATOM 818 O O . ASN A 1 100 ? 4.849 -10.145 -1.484 1.00 96.75 100 ASN A O 1
ATOM 822 N N . ASN A 1 101 ? 5.933 -10.261 -3.433 1.00 96.38 101 ASN A N 1
ATOM 823 C CA . ASN A 1 101 ? 4.730 -10.209 -4.268 1.00 96.38 101 ASN A CA 1
ATOM 824 C C . ASN A 1 101 ? 3.654 -11.213 -3.836 1.00 96.38 101 ASN A C 1
ATOM 826 O O . ASN A 1 101 ? 2.493 -10.844 -3.652 1.00 96.38 101 ASN A O 1
ATOM 830 N N . SER A 1 102 ? 4.042 -12.472 -3.627 1.00 94.81 102 SER A N 1
ATOM 831 C CA . SER A 1 102 ? 3.114 -13.550 -3.259 1.00 94.81 102 SER A CA 1
ATOM 832 C C . SER A 1 102 ? 2.362 -13.268 -1.951 1.00 94.81 102 SER A C 1
ATOM 834 O O . SER A 1 102 ? 1.186 -13.615 -1.832 1.00 94.81 102 SER A O 1
ATOM 836 N N . ASN A 1 103 ? 2.981 -12.544 -1.012 1.00 92.31 103 ASN A N 1
ATOM 837 C CA . ASN A 1 103 ? 2.359 -12.151 0.252 1.00 92.31 103 ASN A CA 1
ATOM 838 C C . ASN A 1 103 ? 1.258 -11.104 0.057 1.00 92.31 103 ASN A C 1
ATOM 840 O O . ASN A 1 103 ? 0.306 -11.071 0.832 1.00 92.31 103 ASN A O 1
ATOM 844 N N . ARG A 1 104 ? 1.375 -10.247 -0.962 1.00 93.38 104 ARG A N 1
ATOM 845 C CA . ARG A 1 104 ? 0.441 -9.140 -1.226 1.00 93.38 104 ARG A CA 1
ATOM 846 C C . ARG A 1 104 ? -0.724 -9.535 -2.129 1.00 93.38 104 ARG A C 1
ATOM 848 O O . ARG A 1 104 ? -1.707 -8.792 -2.223 1.00 93.38 104 ARG A O 1
ATOM 855 N N . GLN A 1 105 ? -0.641 -10.689 -2.788 1.00 91.06 105 GLN A N 1
ATOM 856 C CA . GLN A 1 105 ? -1.717 -11.185 -3.634 1.00 91.06 105 GLN A CA 1
ATOM 857 C C . GLN A 1 105 ? -3.014 -11.364 -2.843 1.00 91.06 105 GLN A C 1
ATOM 859 O O . GLN A 1 105 ? -3.029 -11.737 -1.669 1.00 91.06 105 GLN A O 1
ATOM 864 N N . ALA A 1 106 ? -4.131 -11.090 -3.506 1.00 84.06 106 ALA A N 1
ATOM 865 C CA . ALA A 1 106 ? -5.442 -11.188 -2.896 1.00 84.06 106 ALA A CA 1
ATOM 866 C C . ALA A 1 106 ? -6.430 -11.795 -3.889 1.00 84.06 106 ALA A C 1
ATOM 868 O O . ALA A 1 106 ? -6.359 -11.516 -5.089 1.00 84.06 106 ALA A O 1
ATOM 869 N N . LYS A 1 107 ? -7.324 -12.655 -3.390 1.00 82.19 107 LYS A N 1
ATOM 870 C CA . LYS A 1 107 ? -8.276 -13.388 -4.225 1.00 82.19 107 LYS A CA 1
ATOM 871 C C . LYS A 1 107 ? -9.720 -13.028 -3.912 1.00 82.19 107 LYS A C 1
ATOM 873 O O . LYS A 1 107 ? -10.090 -12.883 -2.751 1.00 82.19 107 LYS A O 1
ATOM 878 N N . TYR A 1 108 ? -10.538 -12.984 -4.953 1.00 73.44 108 TYR A N 1
ATOM 879 C CA . TYR A 1 108 ? -11.995 -12.939 -4.886 1.00 73.44 108 TYR A CA 1
ATOM 880 C C . TYR A 1 108 ? -12.524 -13.974 -5.881 1.00 73.44 108 TYR A C 1
ATOM 882 O O . TYR A 1 108 ? -11.983 -14.107 -6.969 1.00 73.44 108 TYR A O 1
ATOM 890 N N . ASN A 1 109 ? -13.491 -14.799 -5.472 1.00 79.44 109 ASN A N 1
ATOM 891 C CA . ASN A 1 109 ? -13.988 -15.928 -6.277 1.00 79.44 109 ASN A CA 1
ATOM 892 C C . ASN A 1 109 ? -12.882 -16.819 -6.887 1.00 79.44 109 ASN A C 1
ATOM 894 O O . ASN A 1 109 ? -12.990 -17.283 -8.013 1.00 79.44 109 ASN A O 1
ATOM 898 N N . ASN A 1 110 ? -11.823 -17.082 -6.110 1.00 79.31 110 ASN A N 1
ATOM 899 C CA . ASN A 1 110 ? -10.648 -17.882 -6.492 1.00 79.31 110 ASN A CA 1
ATOM 900 C C . ASN A 1 110 ? -9.732 -17.271 -7.576 1.00 79.31 110 ASN A C 1
ATOM 902 O O . ASN A 1 110 ? -8.695 -17.858 -7.891 1.00 79.31 110 ASN A O 1
ATOM 906 N N . GLU A 1 111 ? -10.038 -16.068 -8.058 1.00 80.88 111 GLU A N 1
ATOM 907 C CA . GLU A 1 111 ? -9.221 -15.308 -9.004 1.00 80.88 111 GLU A CA 1
ATOM 908 C C . GLU A 1 111 ? -8.389 -14.249 -8.284 1.00 80.88 111 GLU A C 1
ATOM 910 O O . GLU A 1 111 ? -8.804 -13.710 -7.257 1.00 80.88 111 GLU A O 1
ATOM 915 N N . PHE A 1 112 ? -7.190 -13.960 -8.794 1.00 84.88 112 PHE A N 1
ATOM 916 C CA . PHE A 1 112 ? -6.346 -12.902 -8.248 1.00 84.88 112 PHE A CA 1
ATOM 917 C C . PHE A 1 112 ? -6.824 -11.533 -8.723 1.00 84.88 112 PHE A C 1
ATOM 919 O O . PHE A 1 112 ? -6.922 -11.281 -9.922 1.00 84.88 112 PHE A O 1
ATOM 926 N N . HIS A 1 113 ? -7.041 -10.619 -7.782 1.00 84.62 113 HIS A N 1
ATOM 927 C CA . HIS A 1 113 ? -7.474 -9.260 -8.079 1.00 84.62 113 HIS A CA 1
ATOM 928 C C . HIS A 1 113 ? -6.520 -8.233 -7.496 1.00 84.62 113 HIS A C 1
ATOM 930 O O . HIS A 1 113 ? -5.917 -8.420 -6.437 1.00 84.62 113 HIS A O 1
ATOM 936 N N . TRP A 1 114 ? -6.437 -7.106 -8.193 1.00 89.38 114 TRP A N 1
ATOM 937 C CA . TRP A 1 114 ? -5.784 -5.927 -7.664 1.00 89.38 114 TRP A CA 1
ATOM 938 C C . TRP A 1 114 ? -6.634 -5.298 -6.554 1.00 89.38 114 TRP A C 1
ATOM 940 O O . TRP A 1 114 ? -7.867 -5.397 -6.552 1.00 89.38 114 TRP A O 1
ATOM 950 N N . TRP A 1 115 ? -5.980 -4.626 -5.612 1.00 91.38 115 TRP A N 1
ATOM 951 C CA . TRP A 1 115 ? -6.654 -3.941 -4.514 1.00 91.38 115 TRP A CA 1
ATOM 952 C C . TRP A 1 115 ? -5.993 -2.610 -4.164 1.00 91.38 115 TRP A C 1
ATOM 954 O O . TRP A 1 115 ? -4.824 -2.369 -4.461 1.00 91.38 115 TRP A O 1
ATOM 964 N N . ARG A 1 116 ? -6.782 -1.700 -3.595 1.00 91.62 116 ARG A N 1
ATOM 965 C CA . ARG A 1 116 ? -6.439 -0.282 -3.461 1.00 91.62 116 ARG A CA 1
ATOM 966 C C . ARG A 1 116 ? -5.760 0.071 -2.135 1.00 91.62 116 ARG A C 1
ATOM 968 O O . ARG A 1 116 ? -6.148 -0.448 -1.091 1.00 91.62 116 ARG A O 1
ATOM 975 N N . LEU A 1 117 ? -4.831 1.028 -2.195 1.00 94.69 117 LEU A N 1
ATOM 976 C CA . LEU A 1 117 ? -4.175 1.671 -1.054 1.00 94.69 117 LEU A CA 1
ATOM 977 C C . LEU A 1 117 ? -4.701 3.101 -0.844 1.00 94.69 117 LEU A C 1
ATOM 979 O O . LEU A 1 117 ? -5.149 3.748 -1.792 1.00 94.69 117 LEU A O 1
ATOM 983 N N . ARG A 1 118 ? -4.610 3.639 0.377 1.00 94.94 118 ARG A N 1
ATOM 984 C CA . ARG A 1 118 ? -4.962 5.050 0.650 1.00 94.94 118 ARG A CA 1
ATOM 985 C C . ARG A 1 118 ? -3.932 6.050 0.123 1.00 94.94 118 ARG A C 1
ATOM 987 O O . ARG A 1 118 ? -4.279 7.204 -0.103 1.00 94.94 118 ARG A O 1
ATOM 994 N N . SER A 1 119 ? -2.688 5.621 -0.099 1.00 97.19 119 SER A N 1
ATOM 995 C CA . SER A 1 119 ? -1.641 6.496 -0.635 1.00 97.19 119 SER A CA 1
ATOM 996 C C . SER A 1 119 ? -1.994 7.010 -2.038 1.00 97.19 119 SER A C 1
ATOM 998 O O . SER A 1 119 ? -2.521 6.247 -2.859 1.00 97.19 119 SER A O 1
ATOM 1000 N N . PRO A 1 120 ? -1.687 8.281 -2.352 1.00 96.06 120 PRO A N 1
ATOM 1001 C CA . PRO A 1 120 ? -1.907 8.823 -3.688 1.00 96.06 120 PRO A CA 1
ATOM 1002 C C . PRO A 1 120 ? -1.029 8.111 -4.727 1.00 96.06 120 PRO A C 1
ATOM 1004 O O . PRO A 1 120 ? 0.014 7.547 -4.400 1.00 96.06 120 PRO A O 1
ATOM 1007 N N . GLY A 1 121 ? -1.460 8.126 -5.988 1.00 95.50 121 GLY A N 1
ATOM 1008 C CA . GLY A 1 121 ? -0.690 7.630 -7.133 1.00 95.50 121 GLY A CA 1
ATOM 1009 C C . GLY A 1 121 ? 0.095 8.744 -7.836 1.00 95.50 121 GLY A C 1
ATOM 1010 O O . GLY A 1 121 ? 0.407 9.777 -7.247 1.00 95.50 121 GLY A O 1
ATOM 1011 N N . TYR A 1 122 ? 0.386 8.566 -9.123 1.00 94.88 122 TYR A N 1
ATOM 1012 C CA . TYR A 1 122 ? 1.118 9.537 -9.948 1.00 94.88 122 TYR A CA 1
ATOM 1013 C C . TYR A 1 122 ? 0.336 10.828 -10.219 1.00 94.88 122 TYR A C 1
ATOM 1015 O O . TYR A 1 122 ? 0.900 11.916 -10.234 1.00 94.88 122 TYR A O 1
ATOM 1023 N N . TYR A 1 123 ? -0.976 10.722 -10.410 1.00 91.38 123 TYR A N 1
ATOM 1024 C CA . TYR A 1 123 ? -1.861 11.873 -10.555 1.00 91.38 123 TYR A CA 1
ATOM 1025 C C . TYR A 1 123 ? -2.697 12.072 -9.288 1.00 91.38 123 TYR A C 1
ATOM 1027 O O . TYR A 1 123 ? -3.067 11.106 -8.622 1.00 91.38 123 TYR A O 1
ATOM 1035 N N . LYS A 1 124 ? -3.136 13.311 -9.026 1.00 88.62 124 LYS A N 1
ATOM 1036 C CA . LYS A 1 124 ? -4.076 13.640 -7.928 1.00 88.62 124 LYS A CA 1
ATOM 1037 C C . LYS A 1 124 ? -5.379 12.821 -7.946 1.00 88.62 124 LYS A C 1
ATOM 1039 O O . LYS A 1 124 ? -6.050 12.688 -6.932 1.00 88.62 124 LYS A O 1
ATOM 1044 N N . ARG A 1 125 ? -5.749 12.289 -9.113 1.00 88.19 125 ARG A N 1
ATOM 1045 C CA . ARG A 1 125 ? -6.938 11.447 -9.334 1.00 88.19 125 ARG A CA 1
ATOM 1046 C C . ARG A 1 125 ? -6.654 9.944 -9.325 1.00 88.19 125 ARG A C 1
ATOM 1048 O O . ARG A 1 125 ? -7.526 9.165 -9.698 1.00 88.19 125 ARG A O 1
ATOM 1055 N N . THR A 1 126 ? -5.437 9.538 -8.980 1.00 91.69 126 THR A N 1
ATOM 1056 C CA . THR A 1 126 ? -5.026 8.131 -8.882 1.00 91.69 126 THR A CA 1
ATOM 1057 C C . THR A 1 126 ? -4.635 7.797 -7.454 1.00 91.69 126 THR A C 1
ATOM 1059 O O . THR A 1 126 ? -4.180 8.669 -6.717 1.00 91.69 126 THR A O 1
ATOM 1062 N N . SER A 1 127 ? -4.792 6.536 -7.074 1.00 93.62 127 SER A N 1
ATOM 1063 C CA . SER A 1 127 ? -4.358 6.009 -5.780 1.00 93.62 127 SER A CA 1
ATOM 1064 C C . SER A 1 127 ? -3.508 4.769 -6.018 1.00 93.62 127 SER A C 1
ATOM 1066 O O . SER A 1 127 ? -3.778 3.998 -6.946 1.00 93.62 127 SER A O 1
ATOM 1068 N N . ALA A 1 128 ? -2.451 4.618 -5.221 1.00 96.88 128 ALA A N 1
ATOM 1069 C CA . ALA A 1 128 ? -1.578 3.458 -5.271 1.00 96.88 128 ALA A CA 1
ATOM 1070 C C . ALA A 1 128 ? -2.379 2.168 -5.032 1.00 96.88 128 ALA A C 1
ATOM 1072 O O . ALA A 1 128 ? -3.472 2.164 -4.458 1.00 96.88 128 ALA A O 1
ATOM 1073 N N . SER A 1 129 ? -1.848 1.050 -5.504 1.00 95.75 129 SER A N 1
ATOM 1074 C CA . SER A 1 129 ? -2.557 -0.228 -5.447 1.00 95.75 129 SER A CA 1
ATOM 1075 C C . SER A 1 129 ? -1.586 -1.391 -5.442 1.00 95.75 129 SER A C 1
ATOM 1077 O O . SER A 1 129 ? -0.431 -1.233 -5.823 1.00 95.75 129 SER A O 1
ATOM 1079 N N . ILE A 1 130 ? -2.073 -2.567 -5.081 1.00 96.44 130 ILE A N 1
ATOM 1080 C CA . ILE A 1 130 ? -1.394 -3.831 -5.329 1.00 96.44 130 ILE A CA 1
ATOM 1081 C C . ILE A 1 130 ? -2.008 -4.476 -6.565 1.00 96.44 130 ILE A C 1
ATOM 1083 O O . ILE A 1 130 ? -3.231 -4.554 -6.663 1.00 96.44 130 ILE A O 1
ATOM 1087 N N . SER A 1 131 ? -1.178 -4.929 -7.505 1.00 94.62 131 SER A N 1
ATOM 1088 C CA . SER A 1 131 ? -1.639 -5.643 -8.707 1.00 94.62 131 SER A CA 1
ATOM 1089 C C . SER A 1 131 ? -2.104 -7.076 -8.397 1.00 94.62 131 SER A C 1
ATOM 1091 O O . SER A 1 131 ? -1.819 -7.609 -7.328 1.00 94.62 131 SER A O 1
ATOM 1093 N N . SER A 1 132 ? -2.769 -7.752 -9.339 1.00 91.69 132 SER A N 1
ATOM 1094 C CA . SER A 1 132 ? -3.138 -9.176 -9.196 1.00 91.69 132 SER A CA 1
ATOM 1095 C C . SER A 1 132 ? -1.926 -10.103 -9.003 1.00 91.69 132 SER A C 1
ATOM 1097 O O . SER A 1 132 ? -2.031 -11.144 -8.356 1.00 91.69 132 SER A O 1
ATOM 1099 N N . ASN A 1 133 ? -0.754 -9.697 -9.494 1.00 95.69 133 ASN A N 1
ATOM 1100 C CA . ASN A 1 133 ? 0.508 -10.414 -9.300 1.00 95.69 133 ASN A CA 1
ATOM 1101 C C . ASN A 1 133 ? 1.196 -10.070 -7.970 1.00 95.69 133 ASN A C 1
ATOM 1103 O O . ASN A 1 133 ? 2.222 -10.653 -7.656 1.00 95.69 133 ASN A O 1
ATOM 1107 N N . GLY A 1 134 ? 0.649 -9.141 -7.180 1.00 95.25 134 GLY A N 1
ATOM 1108 C CA . GLY A 1 134 ? 1.219 -8.748 -5.892 1.00 95.25 134 GLY A CA 1
ATOM 1109 C C . GLY A 1 134 ? 2.228 -7.600 -5.951 1.00 95.25 134 GLY A C 1
ATOM 1110 O O . GLY A 1 134 ? 2.666 -7.139 -4.902 1.00 95.25 134 GLY A O 1
ATOM 1111 N N . HIS A 1 135 ? 2.554 -7.076 -7.136 1.00 97.81 135 HIS A N 1
ATOM 1112 C CA . HIS A 1 135 ? 3.413 -5.891 -7.263 1.00 97.81 135 HIS A CA 1
ATOM 1113 C C . HIS A 1 135 ? 2.816 -4.678 -6.546 1.00 97.81 135 HIS A C 1
ATOM 1115 O O . HIS A 1 135 ? 1.610 -4.425 -6.677 1.00 97.81 135 HIS A O 1
ATOM 1121 N N . VAL A 1 136 ? 3.658 -3.878 -5.890 1.00 98.19 136 VAL A N 1
ATOM 1122 C CA . VAL A 1 136 ? 3.257 -2.566 -5.364 1.00 98.19 136 VAL A CA 1
ATOM 1123 C C . VAL A 1 136 ? 3.220 -1.581 -6.525 1.00 98.19 136 VAL A C 1
ATOM 1125 O O . VAL A 1 136 ? 4.248 -1.077 -6.968 1.00 98.19 136 VAL A O 1
ATOM 1128 N N . TYR A 1 137 ? 2.034 -1.302 -7.057 1.00 97.31 137 TYR A N 1
ATOM 1129 C CA . TYR A 1 137 ? 1.845 -0.352 -8.148 1.00 97.31 137 TYR A CA 1
ATOM 1130 C C . TYR A 1 137 ? 1.775 1.075 -7.598 1.00 97.31 137 TYR A C 1
ATOM 1132 O O . TYR A 1 137 ? 0.694 1.620 -7.349 1.00 97.31 137 TYR A O 1
ATOM 1140 N N . VAL A 1 138 ? 2.953 1.675 -7.408 1.00 97.75 138 VAL A N 1
ATOM 1141 C CA . VAL A 1 138 ? 3.138 3.017 -6.829 1.00 97.75 138 VAL A CA 1
ATOM 1142 C C . VAL A 1 138 ? 2.523 4.104 -7.709 1.00 97.75 138 VAL A C 1
ATOM 1144 O O . VAL A 1 138 ? 2.005 5.095 -7.194 1.00 97.75 138 VAL A O 1
ATOM 1147 N N . ARG A 1 139 ? 2.527 3.923 -9.041 1.00 95.38 139 ARG A N 1
ATOM 1148 C CA . ARG A 1 139 ? 1.838 4.833 -9.979 1.00 95.38 139 ARG A CA 1
ATOM 1149 C C . ARG A 1 139 ? 0.333 4.872 -9.733 1.00 95.38 139 ARG A C 1
ATOM 1151 O O . ARG A 1 139 ? -0.274 5.933 -9.876 1.00 95.38 139 ARG A O 1
ATOM 1158 N N . GLY A 1 140 ? -0.241 3.744 -9.335 1.00 93.44 140 GLY A N 1
ATOM 1159 C CA . GLY A 1 140 ? -1.639 3.649 -8.965 1.00 93.44 140 GLY A CA 1
ATOM 1160 C C . GLY A 1 140 ? -2.627 3.667 -10.131 1.00 93.44 140 GLY A C 1
ATOM 1161 O O . GLY A 1 140 ? -2.279 3.917 -11.286 1.00 93.44 140 GLY A O 1
ATOM 1162 N N . ASN A 1 141 ? -3.885 3.411 -9.781 1.00 90.19 141 ASN A N 1
ATOM 1163 C CA 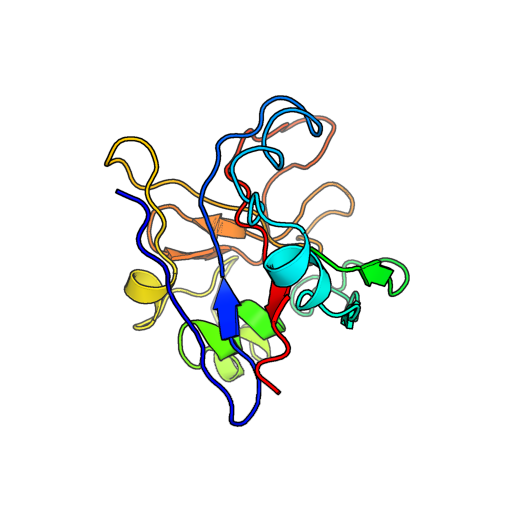. ASN A 1 141 ? -5.030 3.323 -10.686 1.00 90.19 141 ASN A CA 1
ATOM 1164 C C . ASN A 1 141 ? -5.983 4.509 -10.486 1.00 90.19 141 ASN A C 1
ATOM 1166 O O . ASN A 1 141 ? -5.974 5.168 -9.440 1.00 90.19 141 ASN A O 1
ATOM 1170 N N . GLY A 1 142 ? -6.823 4.787 -11.481 1.00 86.38 142 GLY A N 1
ATOM 1171 C CA . GLY A 1 142 ? -7.799 5.873 -11.447 1.00 86.38 142 GLY A CA 1
ATOM 1172 C C . GLY A 1 142 ? -8.832 5.723 -10.326 1.00 86.38 142 GLY A C 1
ATOM 1173 O O . GLY A 1 142 ? -9.414 4.659 -10.115 1.00 86.38 142 GLY A O 1
ATOM 1174 N N . VAL A 1 143 ? -9.084 6.805 -9.586 1.00 77.62 143 VAL A N 1
ATOM 1175 C CA . VAL A 1 143 ? -10.122 6.869 -8.540 1.00 77.62 143 VAL A CA 1
ATOM 1176 C C . VAL A 1 143 ? -11.427 7.432 -9.092 1.00 77.62 143 VAL A C 1
ATOM 1178 O O . VAL A 1 143 ? -12.497 6.885 -8.839 1.00 77.62 143 VAL A O 1
ATOM 1181 N N . TYR A 1 144 ? -11.332 8.515 -9.856 1.00 71.81 144 TYR A N 1
ATOM 1182 C CA . TYR A 1 144 ? -12.457 9.218 -10.461 1.00 71.81 144 TYR A CA 1
ATOM 1183 C C . TYR A 1 144 ? -12.016 9.867 -11.782 1.00 71.81 144 TYR A C 1
ATOM 1185 O O . TYR A 1 144 ? -10.824 10.050 -12.041 1.00 71.81 144 TYR A O 1
ATOM 1193 N N . GLY A 1 145 ? -12.981 10.234 -12.629 1.00 65.62 145 GLY A N 1
ATOM 1194 C CA . GLY A 1 145 ? -12.701 10.690 -13.995 1.00 65.62 145 GLY A CA 1
ATOM 1195 C C . GLY A 1 145 ? -12.242 9.544 -14.906 1.00 65.62 145 GLY A C 1
ATOM 1196 O O . GLY A 1 145 ? -12.492 8.384 -14.604 1.00 65.62 145 GLY A O 1
ATOM 1197 N N . ARG A 1 146 ? -11.611 9.848 -16.050 1.00 64.88 146 ARG A N 1
ATOM 1198 C CA . ARG A 1 146 ? -11.113 8.826 -16.995 1.00 64.88 146 ARG A CA 1
ATOM 1199 C C . ARG A 1 146 ? -9.582 8.694 -16.973 1.00 64.88 146 ARG A C 1
ATOM 1201 O O . ARG A 1 146 ? -8.926 9.715 -17.191 1.00 64.88 146 ARG A O 1
ATOM 1208 N N . PRO A 1 147 ? -9.013 7.485 -16.816 1.00 56.81 147 PRO A N 1
ATOM 1209 C CA . PRO A 1 147 ? -9.712 6.207 -16.658 1.00 56.81 147 PRO A CA 1
ATOM 1210 C C . PRO A 1 147 ? -10.299 6.053 -15.247 1.00 56.81 147 PRO A C 1
ATOM 1212 O O . PRO A 1 147 ? -9.709 6.510 -14.268 1.00 56.81 147 PRO A O 1
ATOM 1215 N N . LYS A 1 148 ? -11.484 5.440 -15.163 1.00 63.56 148 LYS A N 1
ATOM 1216 C CA . LYS A 1 148 ? -12.082 5.002 -13.901 1.00 63.56 148 LYS A CA 1
ATOM 1217 C C . LYS A 1 148 ? -11.828 3.509 -13.806 1.00 63.56 148 LYS A C 1
ATOM 1219 O O . LYS A 1 148 ? -12.500 2.739 -14.486 1.00 63.56 148 LYS A O 1
ATOM 1224 N N . ASP A 1 149 ? -10.882 3.125 -12.965 1.00 66.31 149 ASP A N 1
ATOM 1225 C CA . ASP A 1 149 ? -10.527 1.723 -12.804 1.00 66.31 149 ASP A CA 1
ATOM 1226 C C . ASP A 1 149 ? -11.326 1.146 -11.630 1.00 66.31 149 ASP A C 1
ATOM 1228 O O . ASP A 1 149 ? -11.189 1.580 -10.481 1.00 66.31 149 ASP A O 1
ATOM 1232 N N . GLY A 1 150 ? -12.210 0.188 -11.924 1.00 66.44 150 GLY A N 1
ATOM 1233 C CA . GLY A 1 150 ? -12.874 -0.617 -10.896 1.00 66.44 150 GLY A CA 1
ATOM 1234 C C . GLY A 1 150 ? -11.871 -1.559 -10.230 1.00 66.44 150 GLY A C 1
ATOM 1235 O O . GLY A 1 150 ? -10.991 -2.070 -10.915 1.00 66.44 150 GLY A O 1
ATOM 1236 N N . GLY A 1 151 ? -11.979 -1.796 -8.918 1.00 70.50 151 GLY A N 1
ATOM 1237 C CA . GLY A 1 151 ? -10.988 -2.586 -8.181 1.00 70.50 151 GLY A CA 1
ATOM 1238 C C . GLY A 1 151 ? -11.439 -3.103 -6.826 1.00 70.50 151 GLY A C 1
ATOM 1239 O O . GLY A 1 151 ? -12.527 -2.779 -6.340 1.00 70.50 151 GLY A O 1
ATOM 1240 N N . GLY A 1 152 ? -10.570 -3.914 -6.222 1.00 77.75 152 GLY A N 1
ATOM 1241 C CA . GLY A 1 152 ? -10.768 -4.445 -4.885 1.00 77.75 152 GLY A CA 1
ATOM 1242 C C . GLY A 1 152 ? -10.467 -3.421 -3.789 1.00 77.75 152 GLY A C 1
ATOM 1243 O O . GLY A 1 152 ? -9.528 -2.629 -3.890 1.00 77.75 152 GLY A O 1
ATOM 1244 N N . LEU A 1 153 ? -11.224 -3.467 -2.699 1.00 83.12 153 LEU A N 1
ATOM 1245 C CA . LEU A 1 153 ? -10.832 -2.892 -1.418 1.00 83.12 153 LEU A CA 1
ATOM 1246 C C . LEU A 1 153 ? -10.352 -4.013 -0.503 1.00 83.12 153 LEU A C 1
ATOM 1248 O O . LEU A 1 153 ? -10.889 -5.122 -0.537 1.00 83.12 153 LEU A O 1
ATOM 1252 N N . ARG A 1 154 ? -9.349 -3.699 0.316 1.00 83.06 154 ARG A N 1
ATOM 1253 C CA . ARG A 1 154 ? -8.821 -4.578 1.358 1.00 83.06 154 ARG A CA 1
ATOM 1254 C C . ARG A 1 154 ? -8.733 -3.781 2.669 1.00 83.06 154 ARG A C 1
ATOM 1256 O O . ARG A 1 154 ? -7.649 -3.317 3.013 1.00 83.06 154 ARG A O 1
ATOM 1263 N N . PRO A 1 155 ? -9.879 -3.528 3.338 1.00 83.81 155 PRO A N 1
ATOM 1264 C CA . PRO A 1 155 ? -9.915 -2.727 4.558 1.00 83.81 155 PRO A CA 1
ATOM 1265 C C . PRO A 1 155 ? -9.102 -3.374 5.674 1.00 83.81 155 PRO A C 1
ATOM 1267 O O . PRO A 1 155 ? -8.981 -4.594 5.716 1.00 83.81 155 PRO A O 1
ATOM 1270 N N . ALA A 1 156 ? -8.581 -2.546 6.565 1.00 85.62 156 ALA A N 1
ATOM 1271 C CA . ALA A 1 156 ? -7.732 -2.883 7.689 1.00 85.62 156 ALA A CA 1
ATOM 1272 C C . ALA A 1 156 ? -8.271 -2.231 8.961 1.00 85.62 156 ALA A C 1
ATOM 1274 O O . ALA A 1 156 ? -8.850 -1.148 8.907 1.00 85.62 156 ALA A O 1
ATOM 1275 N N . PHE A 1 157 ? -8.070 -2.881 10.101 1.00 85.06 157 PHE A N 1
ATOM 1276 C CA . PHE A 1 157 ? -8.317 -2.310 11.420 1.00 85.06 157 PHE A CA 1
ATOM 1277 C C . PHE A 1 157 ? -7.387 -2.942 12.441 1.00 85.06 157 PHE A C 1
ATOM 1279 O O . PHE A 1 157 ? -6.838 -4.020 12.204 1.00 85.06 157 PHE A O 1
ATOM 1286 N N . TRP A 1 158 ? -7.248 -2.272 13.579 1.00 82.06 158 TRP A N 1
ATOM 1287 C CA . TRP A 1 158 ? -6.501 -2.780 14.716 1.00 82.06 158 TRP A CA 1
ATOM 1288 C C . TRP A 1 158 ? -7.451 -3.250 15.810 1.00 82.06 158 TRP A C 1
ATOM 1290 O O . TRP A 1 158 ? -8.414 -2.561 16.150 1.00 82.06 158 TRP A O 1
ATOM 1300 N N . LEU A 1 159 ? -7.147 -4.416 16.372 1.00 80.56 159 LEU A N 1
ATOM 1301 C CA . LEU A 1 159 ? -7.821 -4.947 17.550 1.00 80.56 159 LEU A CA 1
ATOM 1302 C C . LEU A 1 159 ? -6.997 -4.685 18.805 1.00 80.56 159 LEU A C 1
ATOM 1304 O O . LEU A 1 159 ? -5.792 -4.932 18.820 1.00 80.56 159 LEU A O 1
ATOM 1308 N N . ASN A 1 160 ? -7.676 -4.247 19.858 1.00 79.38 160 ASN A N 1
ATOM 1309 C CA . ASN A 1 160 ? -7.193 -4.347 21.222 1.00 79.38 160 ASN A CA 1
ATOM 1310 C C . ASN A 1 160 ? -7.469 -5.764 21.742 1.00 79.38 160 ASN A C 1
ATOM 1312 O O . ASN A 1 160 ? -8.615 -6.219 21.730 1.00 79.38 160 ASN A O 1
ATOM 1316 N N . LEU A 1 161 ? -6.413 -6.461 22.155 1.00 73.25 161 LEU A N 1
ATOM 1317 C CA . LEU A 1 161 ? -6.488 -7.830 22.671 1.00 73.25 161 LEU A CA 1
ATOM 1318 C C . LEU A 1 161 ? -6.411 -7.899 24.204 1.00 73.25 161 LEU A C 1
ATOM 1320 O O . LEU A 1 161 ? -6.411 -9.005 24.741 1.00 73.25 161 LEU A O 1
ATOM 1324 N N . ASN A 1 162 ? -6.350 -6.745 24.876 1.00 63.62 162 ASN A N 1
ATOM 1325 C CA . ASN A 1 162 ? -6.342 -6.643 26.336 1.00 63.62 162 ASN A CA 1
ATOM 1326 C C . ASN A 1 162 ? -7.712 -6.934 26.954 1.00 63.62 162 ASN A C 1
ATOM 1328 O O . ASN A 1 162 ? -8.744 -6.617 26.312 1.00 63.62 162 ASN A O 1
#

Sequence (162 aa):
MYRYQAFTNSLKTICSVTTVCTTQSMVLKNFFPYRQDEKAKIITVTNKNLDNQWFKTKGGNDTTDHIFLLSLEEVCEYFGDSQTRLHNKGNQTWLIDDENNSNRQAKYNNEFHWWRLRSPGYYKRTSASISSNGHVYVRGNGVYGRPKDGGGLRPAFWLNLN

pLDDT: mean 78.69, std 21.84, range [26.75, 98.19]

Radius of gyration: 15.43 Å; chains: 1; bounding box: 39×35×43 Å